Protein AF-A0A0B6Y4N0-F1 (afdb_monomer_lite)

Foldseek 3Di:
DVVLVVLVVVLVVVLVVDPDDLVPDPSNVVNVVVVVVVVVVVVVVVVVVVVVVVVVVVLVVLLVLLVVLLVLLVVVVVCVVVDDPQDPDPVRNVVVVVVVVVVVVVVVVCVVVLVVSLVVLVVVCVVDDVVVNVSSVVSSVSSVVSSD

pLDDT: mean 89.65, std 6.47, range [61.53, 97.56]

Radius of gyration: 31.34 Å; chains: 1; bounding box: 62×20×92 Å

Organism: NCBI:txid1028688

Sequence (148 aa):
EKSARKLNKAVDDVLQQSATDINESPLHRKRQEMNQKIREAHATAREKDNKLQALMRQVKRLLGDLDDQLSQVNDFRAELKTNQPFEALPDTADKQYADFVKKCQALDNQEKTIESLLATGQEMIEQCKPQDVLGVSERVKKLRERWT

Structure (mmCIF, N/CA/C/O backbone):
data_AF-A0A0B6Y4N0-F1
#
_entry.id   AF-A0A0B6Y4N0-F1
#
loop_
_atom_site.group_PDB
_atom_site.id
_atom_site.type_symbol
_atom_site.label_atom_id
_atom_site.label_alt_id
_atom_site.label_comp_id
_atom_site.label_asym_id
_atom_site.label_entity_id
_atom_site.label_seq_id
_atom_site.pdbx_PDB_ins_code
_atom_site.Cartn_x
_atom_site.Cartn_y
_atom_site.Cartn_z
_atom_site.occupancy
_atom_site.B_iso_or_equiv
_atom_site.auth_seq_id
_atom_site.auth_comp_id
_atom_site.auth_asym_id
_atom_site.auth_atom_id
_atom_site.pdbx_PDB_model_num
ATOM 1 N N . GLU A 1 1 ? 11.718 7.058 -30.999 1.00 61.53 1 GLU A N 1
ATOM 2 C CA . GLU A 1 1 ? 11.053 6.596 -32.244 1.00 61.53 1 GLU A CA 1
ATOM 3 C C . GLU A 1 1 ? 11.413 7.391 -33.507 1.00 61.53 1 GLU A C 1
ATOM 5 O O . GLU A 1 1 ? 11.875 6.790 -34.470 1.00 61.53 1 GLU A O 1
ATOM 10 N N . LYS A 1 2 ? 11.265 8.727 -33.523 1.00 77.19 2 LYS A N 1
ATOM 11 C CA . LYS A 1 2 ? 11.538 9.573 -34.710 1.00 77.19 2 LYS A CA 1
ATOM 12 C C . LYS A 1 2 ? 12.961 9.415 -35.269 1.00 77.19 2 LYS A C 1
ATOM 14 O O . LYS A 1 2 ? 13.129 9.325 -36.480 1.00 77.19 2 LYS A O 1
ATOM 19 N N . SER A 1 3 ? 13.969 9.323 -34.401 1.00 81.06 3 SER A N 1
ATOM 20 C CA . SER A 1 3 ? 15.371 9.146 -34.811 1.00 81.06 3 SER A CA 1
ATOM 21 C C . SER A 1 3 ? 15.654 7.756 -35.389 1.00 81.06 3 SER A C 1
ATOM 23 O O . SER A 1 3 ? 16.338 7.659 -36.397 1.00 81.06 3 SER A O 1
ATOM 25 N N . ALA A 1 4 ? 15.065 6.695 -34.826 1.00 83.06 4 ALA A N 1
ATOM 26 C CA . ALA A 1 4 ? 15.218 5.328 -35.336 1.00 83.06 4 ALA A CA 1
ATOM 27 C C . ALA A 1 4 ? 14.580 5.157 -36.724 1.00 83.06 4 ALA A C 1
ATOM 29 O O . ALA A 1 4 ? 15.173 4.543 -37.601 1.00 83.06 4 ALA A O 1
ATOM 30 N N . ARG A 1 5 ? 13.409 5.768 -36.960 1.00 85.38 5 ARG A N 1
ATOM 31 C CA . ARG A 1 5 ? 12.762 5.774 -38.284 1.00 85.38 5 ARG A CA 1
ATOM 32 C C . ARG A 1 5 ? 13.591 6.522 -39.329 1.00 85.38 5 ARG A C 1
ATOM 34 O O . ARG A 1 5 ? 13.747 6.029 -40.439 1.00 85.38 5 ARG A O 1
ATOM 41 N N . LYS A 1 6 ? 14.151 7.682 -38.966 1.00 87.94 6 LYS A N 1
ATOM 42 C CA . LYS A 1 6 ? 15.069 8.436 -39.835 1.00 87.94 6 LYS A CA 1
ATOM 43 C C . LYS A 1 6 ? 16.332 7.637 -40.160 1.00 87.94 6 LYS A C 1
ATOM 45 O O . LYS A 1 6 ? 16.755 7.638 -41.306 1.00 87.94 6 LYS A O 1
ATOM 50 N N . LEU A 1 7 ? 16.896 6.945 -39.169 1.00 85.56 7 LEU A N 1
ATOM 51 C CA . LEU A 1 7 ? 18.089 6.123 -39.352 1.00 85.56 7 LEU A CA 1
ATOM 52 C C . LEU A 1 7 ? 17.806 4.897 -40.227 1.00 85.56 7 LEU A C 1
ATOM 54 O O . LEU A 1 7 ? 18.580 4.606 -41.126 1.00 85.56 7 LEU A O 1
ATOM 58 N N . ASN A 1 8 ? 16.676 4.218 -40.008 1.00 88.31 8 ASN A N 1
ATOM 59 C CA . ASN A 1 8 ? 16.250 3.098 -40.846 1.00 88.31 8 ASN A CA 1
ATOM 60 C C . ASN A 1 8 ? 16.078 3.535 -42.303 1.00 88.31 8 ASN A C 1
ATOM 62 O O . ASN A 1 8 ? 16.638 2.883 -43.173 1.00 88.31 8 ASN A O 1
ATOM 66 N N . LYS A 1 9 ? 15.416 4.678 -42.540 1.00 88.31 9 LYS A N 1
ATOM 67 C CA . LYS A 1 9 ? 15.264 5.255 -43.880 1.00 88.31 9 LYS A CA 1
ATOM 68 C C . LYS A 1 9 ? 16.613 5.586 -44.524 1.00 88.31 9 LYS A C 1
ATOM 70 O O . LYS A 1 9 ? 16.845 5.209 -45.658 1.00 88.31 9 LYS A O 1
ATOM 75 N N . ALA A 1 10 ? 17.523 6.227 -43.790 1.00 86.81 10 ALA A N 1
ATOM 76 C CA . ALA A 1 10 ? 18.859 6.521 -44.306 1.00 86.81 10 ALA A CA 1
ATOM 77 C C . ALA A 1 10 ? 19.647 5.243 -44.650 1.00 86.81 10 ALA A C 1
ATOM 79 O O . ALA A 1 10 ? 20.389 5.220 -45.625 1.00 86.81 10 ALA A O 1
ATOM 80 N N . VAL A 1 11 ? 19.476 4.167 -43.872 1.00 84.94 11 VAL A N 1
ATOM 81 C CA . VAL A 1 11 ? 20.068 2.859 -44.184 1.00 84.94 11 VAL A CA 1
ATOM 82 C C . VAL A 1 11 ? 19.422 2.233 -45.421 1.00 84.94 11 VAL A C 1
ATOM 84 O O . VAL A 1 11 ? 20.144 1.677 -46.241 1.00 84.94 11 VAL A O 1
ATOM 87 N N . ASP A 1 12 ? 18.099 2.328 -45.579 1.00 86.19 12 ASP A N 1
ATOM 88 C CA . ASP A 1 12 ? 17.396 1.874 -46.788 1.00 86.19 12 ASP A CA 1
ATOM 89 C C . ASP A 1 12 ? 17.912 2.600 -48.038 1.00 86.19 12 ASP A C 1
ATOM 91 O O . ASP A 1 12 ? 18.264 1.947 -49.019 1.00 86.19 12 ASP A O 1
ATOM 95 N N . ASP A 1 13 ? 18.040 3.928 -47.968 1.00 87.12 13 ASP A N 1
ATOM 96 C CA . ASP A 1 13 ? 18.521 4.765 -49.071 1.00 87.12 13 ASP A CA 1
ATOM 97 C C . ASP A 1 13 ? 19.963 4.381 -49.484 1.00 87.12 13 ASP A C 1
ATOM 99 O O . ASP A 1 13 ? 20.274 4.305 -50.672 1.00 87.12 13 ASP A O 1
ATOM 103 N N . VAL A 1 14 ? 20.841 4.077 -48.517 1.00 85.50 14 VAL A N 1
ATOM 104 C CA . VAL A 1 14 ? 22.233 3.645 -48.774 1.00 85.50 14 VAL A CA 1
ATOM 105 C C . VAL A 1 14 ? 22.302 2.225 -49.341 1.00 85.50 14 VAL A C 1
ATOM 107 O O . VAL A 1 14 ? 23.093 1.964 -50.246 1.00 85.50 14 VAL A O 1
ATOM 110 N N . LEU A 1 15 ? 21.480 1.300 -48.839 1.00 83.81 15 LEU A N 1
ATOM 111 C CA . LEU A 1 15 ? 21.443 -0.082 -49.328 1.00 83.81 15 LEU A CA 1
ATOM 112 C C . LEU A 1 15 ? 20.910 -0.162 -50.765 1.00 83.81 15 LEU A C 1
ATOM 114 O O . LEU A 1 15 ? 21.442 -0.931 -51.560 1.00 83.81 15 LEU A O 1
ATOM 118 N N . GLN A 1 16 ? 19.921 0.664 -51.121 1.00 82.69 16 GLN A N 1
ATOM 119 C CA . GLN A 1 16 ? 19.382 0.750 -52.486 1.00 82.69 16 GLN A CA 1
ATOM 120 C C . GLN A 1 16 ? 20.390 1.288 -53.509 1.00 82.69 16 GLN A C 1
ATOM 122 O O . GLN A 1 16 ? 20.299 0.960 -54.688 1.00 82.69 16 GLN A O 1
ATOM 127 N N . GLN A 1 17 ? 21.345 2.111 -53.071 1.00 82.50 17 GLN A N 1
ATOM 128 C CA . GLN A 1 17 ? 22.409 2.652 -53.924 1.00 82.50 17 GLN A CA 1
ATOM 129 C C . GLN A 1 17 ? 23.623 1.717 -54.031 1.00 82.50 17 GLN A C 1
ATOM 131 O O . GLN A 1 17 ? 24.515 1.960 -54.843 1.00 82.50 17 GLN A O 1
ATOM 136 N N . SER A 1 18 ? 23.683 0.659 -53.217 1.00 75.06 18 SER A N 1
ATOM 137 C CA . SER A 1 18 ? 24.801 -0.283 -53.196 1.00 75.06 18 SER A CA 1
ATOM 138 C C . SER A 1 18 ? 24.580 -1.451 -54.163 1.00 75.06 18 SER A C 1
ATOM 140 O O . SER A 1 18 ? 23.487 -1.999 -54.241 1.00 75.06 18 SER A O 1
ATOM 142 N N . ALA A 1 19 ? 25.630 -1.863 -54.882 1.00 70.88 19 ALA A N 1
ATOM 143 C CA . ALA A 1 19 ? 25.609 -3.037 -55.768 1.00 70.88 19 ALA A CA 1
ATOM 144 C C . ALA A 1 19 ? 25.772 -4.378 -55.015 1.00 70.88 19 ALA A C 1
ATOM 146 O O . ALA A 1 19 ? 25.870 -5.435 -55.634 1.00 70.88 19 ALA A O 1
ATOM 147 N N . THR A 1 20 ? 25.862 -4.331 -53.684 1.00 71.44 20 THR A N 1
ATOM 148 C CA . THR A 1 20 ? 26.046 -5.488 -52.802 1.00 71.44 20 THR A CA 1
ATOM 149 C C . THR A 1 20 ? 24.688 -6.072 -52.421 1.00 71.44 20 THR A C 1
ATOM 151 O O . THR A 1 20 ? 23.744 -5.318 -52.189 1.00 71.44 20 THR A O 1
ATOM 154 N N . ASP A 1 21 ? 24.587 -7.399 -52.306 1.00 76.00 21 ASP A N 1
ATOM 155 C CA . ASP A 1 21 ? 23.368 -8.037 -51.803 1.00 76.00 21 ASP A CA 1
ATOM 156 C C . ASP A 1 21 ? 23.023 -7.483 -50.407 1.00 76.00 21 ASP A C 1
ATOM 158 O O . ASP A 1 21 ? 23.847 -7.452 -49.484 1.00 76.00 21 ASP A O 1
ATOM 162 N N . ILE A 1 22 ? 21.781 -7.022 -50.255 1.00 71.38 22 ILE A N 1
ATOM 163 C CA . ILE A 1 22 ? 21.240 -6.430 -49.028 1.00 71.38 22 ILE A CA 1
ATOM 164 C C . ILE A 1 22 ? 21.408 -7.391 -47.845 1.00 71.38 22 ILE A C 1
ATOM 166 O O . ILE A 1 22 ? 21.660 -6.948 -46.723 1.00 71.38 22 ILE A O 1
ATOM 170 N N . ASN A 1 23 ? 21.303 -8.699 -48.088 1.00 70.44 23 ASN A N 1
ATOM 171 C CA . ASN A 1 23 ? 21.408 -9.715 -47.046 1.00 70.44 23 ASN A CA 1
ATOM 172 C C . ASN A 1 23 ? 22.849 -9.961 -46.577 1.00 70.44 23 ASN A C 1
ATOM 174 O O . ASN A 1 23 ? 23.044 -10.378 -45.435 1.00 70.44 23 ASN A O 1
ATOM 178 N N . GLU A 1 24 ? 23.848 -9.642 -47.401 1.00 72.94 24 GLU A N 1
ATOM 179 C CA . GLU A 1 24 ? 25.271 -9.739 -47.048 1.00 72.94 24 GLU A CA 1
ATOM 180 C C . GLU A 1 24 ? 25.827 -8.426 -46.474 1.00 72.94 24 GLU A C 1
ATOM 182 O O . GLU A 1 24 ? 26.900 -8.406 -45.869 1.00 72.94 24 GLU A O 1
ATOM 187 N N . SER A 1 25 ? 25.083 -7.321 -46.602 1.00 83.56 25 SER A N 1
ATOM 188 C CA . SER A 1 25 ? 25.521 -6.012 -46.126 1.00 83.56 25 SER A CA 1
ATOM 189 C C . SER A 1 25 ? 25.651 -5.954 -44.591 1.00 83.56 25 SER A C 1
ATOM 191 O O . SER A 1 25 ? 24.658 -6.096 -43.862 1.00 83.56 25 SER A O 1
ATOM 193 N N . PRO A 1 26 ? 26.841 -5.619 -44.048 1.00 84.75 26 PRO A N 1
ATOM 194 C CA . PRO A 1 26 ? 27.034 -5.407 -42.612 1.00 84.75 26 PRO A CA 1
ATOM 195 C C . PRO A 1 26 ? 26.113 -4.321 -42.038 1.00 84.75 26 PRO A C 1
ATOM 197 O O . PRO A 1 26 ? 25.705 -4.391 -40.875 1.00 84.75 26 PRO A O 1
ATOM 200 N N . LEU A 1 27 ? 25.747 -3.330 -42.859 1.00 85.94 27 LEU A N 1
ATOM 201 C CA . LEU A 1 27 ? 24.850 -2.242 -42.480 1.00 85.94 27 LEU A CA 1
ATOM 202 C C . LEU A 1 27 ? 23.416 -2.747 -42.260 1.00 85.94 27 LEU A C 1
ATOM 204 O O . LEU A 1 27 ? 22.762 -2.354 -41.289 1.00 85.94 27 LEU A O 1
ATOM 208 N N . HIS A 1 28 ? 22.953 -3.669 -43.108 1.00 84.75 28 HIS A N 1
ATOM 209 C CA . HIS A 1 28 ? 21.653 -4.319 -42.967 1.00 84.75 28 HIS A CA 1
ATOM 210 C C . HIS A 1 28 ? 21.564 -5.125 -41.663 1.00 84.75 28 HIS A C 1
ATOM 212 O O . HIS A 1 28 ? 20.619 -4.955 -40.885 1.00 84.75 28 HIS A O 1
ATOM 218 N N . ARG A 1 29 ? 22.593 -5.930 -41.364 1.00 87.81 29 ARG A N 1
ATOM 219 C CA . ARG A 1 29 ? 22.693 -6.683 -40.104 1.00 87.81 29 ARG A CA 1
ATOM 220 C C . ARG A 1 29 ? 22.699 -5.758 -38.886 1.00 87.81 29 ARG A C 1
ATOM 222 O O . ARG A 1 29 ? 21.929 -5.966 -37.948 1.00 87.81 29 ARG A O 1
ATOM 229 N N . LYS A 1 30 ? 23.501 -4.687 -38.912 1.00 89.81 30 LYS A N 1
ATOM 230 C CA . LYS A 1 30 ? 23.574 -3.718 -37.805 1.00 89.81 30 LYS A CA 1
ATOM 231 C C . LYS A 1 30 ? 22.237 -3.020 -37.558 1.00 89.81 30 LYS A C 1
ATOM 233 O O . LYS A 1 30 ? 21.852 -2.807 -36.407 1.00 89.81 30 LYS A O 1
ATOM 238 N N . ARG A 1 31 ? 21.500 -2.704 -38.626 1.00 89.06 31 ARG A N 1
ATOM 239 C CA . ARG A 1 31 ? 20.139 -2.165 -38.544 1.00 89.06 31 ARG A CA 1
ATOM 240 C C . ARG A 1 31 ? 19.178 -3.149 -37.881 1.00 89.06 31 ARG A C 1
ATOM 242 O O . ARG A 1 31 ? 18.384 -2.735 -37.036 1.00 89.06 31 ARG A O 1
ATOM 249 N N . GLN A 1 32 ? 19.223 -4.429 -38.251 1.00 90.50 32 GLN A N 1
ATOM 250 C CA . GLN A 1 32 ? 18.380 -5.448 -37.622 1.00 90.50 32 GLN A CA 1
ATOM 251 C C . GLN A 1 32 ? 18.684 -5.583 -36.125 1.00 90.50 32 GLN A C 1
ATOM 253 O O . GLN A 1 32 ? 17.755 -5.523 -35.320 1.00 90.50 32 GLN A O 1
ATOM 258 N N . GLU A 1 33 ? 19.965 -5.663 -35.747 1.00 93.25 33 GLU A N 1
ATOM 259 C CA . GLU A 1 33 ? 20.404 -5.693 -34.343 1.00 93.25 33 GLU A CA 1
ATOM 260 C C . GLU A 1 33 ? 19.919 -4.462 -33.566 1.00 93.25 33 GLU A C 1
ATOM 262 O O . GLU A 1 33 ? 19.399 -4.581 -32.456 1.00 93.25 33 GLU A O 1
ATOM 267 N N . MET A 1 34 ? 20.049 -3.266 -34.148 1.00 92.69 34 MET A N 1
ATOM 268 C CA . MET A 1 34 ? 19.577 -2.027 -33.531 1.00 92.69 34 MET A CA 1
ATOM 269 C C . MET A 1 34 ? 18.059 -2.047 -33.324 1.00 92.69 34 MET A C 1
ATOM 271 O O . MET A 1 34 ? 17.585 -1.756 -32.227 1.00 92.69 34 MET A O 1
ATOM 275 N N . ASN A 1 35 ? 17.290 -2.393 -34.357 1.00 92.81 35 ASN A N 1
ATOM 276 C CA . ASN A 1 35 ? 15.834 -2.451 -34.259 1.00 92.81 35 ASN A CA 1
ATOM 277 C C . ASN A 1 35 ? 15.380 -3.501 -33.239 1.00 92.81 35 ASN A C 1
ATOM 279 O O . ASN A 1 35 ? 14.419 -3.257 -32.511 1.00 92.81 35 ASN A O 1
ATOM 283 N N . GLN A 1 36 ? 16.086 -4.629 -33.141 1.00 95.00 36 GLN A N 1
ATOM 284 C CA . GLN A 1 36 ? 15.828 -5.642 -32.125 1.00 95.00 36 GLN A CA 1
ATOM 285 C C . GLN A 1 36 ? 16.064 -5.096 -30.712 1.00 95.00 36 GLN A C 1
ATOM 287 O O . GLN A 1 36 ? 15.147 -5.134 -29.896 1.00 95.00 36 GLN A O 1
ATOM 292 N N . LYS A 1 37 ? 17.220 -4.475 -30.453 1.00 95.38 37 LYS A N 1
ATOM 293 C CA . LYS A 1 37 ? 17.523 -3.851 -29.153 1.00 95.38 37 LYS A CA 1
ATOM 294 C C . LYS A 1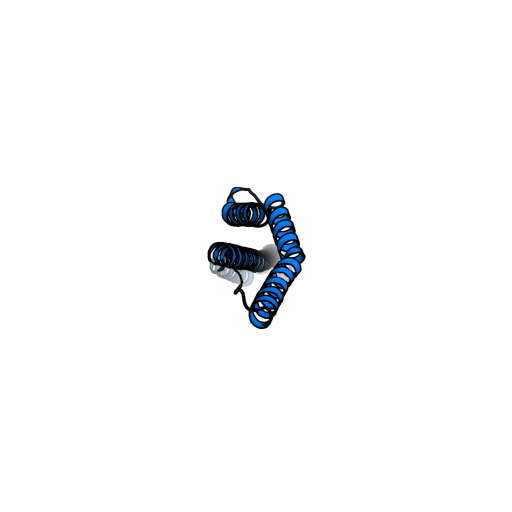 37 ? 16.529 -2.754 -28.777 1.00 95.38 37 LYS A C 1
ATOM 296 O O . LYS A 1 37 ? 16.146 -2.635 -27.619 1.00 95.38 37 LYS A O 1
ATOM 301 N N . ILE A 1 38 ? 16.083 -1.956 -29.749 1.00 94.25 38 ILE A N 1
ATOM 302 C CA . ILE A 1 38 ? 15.055 -0.930 -29.530 1.00 94.25 38 ILE A CA 1
ATOM 303 C C . ILE A 1 38 ? 13.733 -1.580 -29.106 1.00 94.25 38 ILE A C 1
ATOM 305 O O . ILE A 1 38 ? 13.110 -1.121 -28.149 1.00 94.25 38 ILE A O 1
ATOM 309 N N . ARG A 1 39 ? 13.307 -2.655 -29.783 1.00 94.50 39 ARG A N 1
ATOM 310 C CA . ARG A 1 39 ? 12.092 -3.395 -29.408 1.00 94.50 39 ARG A CA 1
ATOM 311 C C . ARG A 1 39 ? 12.203 -3.989 -28.008 1.00 94.50 39 ARG A C 1
ATOM 313 O O . ARG A 1 39 ? 11.280 -3.817 -27.218 1.00 94.50 39 ARG A O 1
ATOM 320 N N . GLU A 1 40 ? 13.324 -4.626 -27.689 1.00 96.38 40 GLU A N 1
ATOM 321 C CA . GLU A 1 40 ? 13.588 -5.208 -26.367 1.00 96.38 40 GLU A CA 1
ATOM 322 C C . GLU A 1 40 ? 13.579 -4.147 -25.262 1.00 96.38 40 GLU A C 1
ATOM 324 O O . GLU A 1 40 ? 12.936 -4.331 -24.227 1.00 96.38 40 GLU A O 1
ATOM 329 N N . ALA A 1 41 ? 14.221 -3.000 -25.496 1.00 96.06 41 ALA A N 1
ATOM 330 C CA . ALA A 1 41 ? 14.230 -1.890 -24.550 1.00 96.06 41 ALA A CA 1
ATOM 331 C C . ALA A 1 41 ? 12.818 -1.332 -24.320 1.00 96.06 41 ALA A C 1
ATOM 333 O O . ALA A 1 41 ? 12.434 -1.080 -23.178 1.00 96.06 41 ALA A O 1
ATOM 334 N N . HIS A 1 42 ? 12.016 -1.185 -25.380 1.00 95.69 42 HIS A N 1
ATOM 335 C CA . HIS A 1 42 ? 10.621 -0.762 -25.258 1.00 95.69 42 HIS A CA 1
ATOM 336 C C . HIS A 1 42 ? 9.759 -1.786 -24.516 1.00 95.69 42 HIS A C 1
ATOM 338 O O . HIS A 1 42 ? 8.944 -1.390 -23.683 1.00 95.69 42 HIS A O 1
ATOM 344 N N . ALA A 1 43 ? 9.934 -3.080 -24.792 1.00 96.25 43 ALA A N 1
ATOM 345 C CA . ALA A 1 43 ? 9.225 -4.143 -24.087 1.00 96.25 43 ALA A CA 1
ATOM 346 C C . ALA A 1 43 ? 9.567 -4.128 -22.589 1.00 96.25 43 ALA A C 1
ATOM 348 O O . ALA A 1 43 ? 8.668 -4.055 -21.755 1.00 96.25 43 ALA A O 1
ATOM 349 N N . THR A 1 44 ? 10.860 -4.065 -22.260 1.00 97.38 44 THR A N 1
ATOM 350 C CA . THR A 1 44 ? 11.355 -3.994 -20.876 1.00 97.38 44 THR A CA 1
ATOM 351 C C . THR A 1 44 ? 10.841 -2.750 -20.152 1.00 97.38 44 THR A C 1
ATOM 353 O O . THR A 1 44 ? 10.425 -2.828 -18.998 1.00 97.38 44 THR A O 1
ATOM 356 N N . ALA A 1 45 ? 10.854 -1.585 -20.810 1.00 96.62 45 ALA A N 1
ATOM 357 C CA . ALA A 1 45 ? 10.355 -0.345 -20.220 1.00 96.62 45 ALA A CA 1
ATOM 358 C C . ALA A 1 45 ? 8.855 -0.432 -19.904 1.00 96.62 45 ALA A C 1
ATOM 360 O O . ALA A 1 45 ? 8.445 -0.059 -18.809 1.00 96.62 45 ALA A O 1
ATOM 361 N N . ARG A 1 46 ? 8.051 -0.979 -20.825 1.00 97.56 46 ARG A N 1
ATOM 362 C CA . ARG A 1 46 ? 6.610 -1.194 -20.610 1.00 97.56 46 ARG A CA 1
ATOM 363 C C . ARG A 1 46 ? 6.335 -2.181 -19.483 1.00 97.56 46 ARG A C 1
ATOM 365 O O . ARG A 1 46 ? 5.442 -1.953 -18.679 1.00 97.56 46 ARG A O 1
ATOM 372 N N . GLU A 1 47 ? 7.099 -3.265 -19.406 1.00 97.56 47 GLU A N 1
ATOM 373 C CA . GLU A 1 47 ? 6.958 -4.240 -18.326 1.00 97.56 47 GLU A CA 1
ATOM 374 C C . GLU A 1 47 ? 7.252 -3.610 -16.958 1.00 97.56 47 GLU A C 1
ATOM 376 O O . GLU A 1 47 ? 6.484 -3.793 -16.013 1.00 97.56 47 GLU A O 1
ATOM 381 N N . LYS A 1 48 ? 8.335 -2.829 -16.858 1.00 96.31 48 LYS A N 1
ATOM 382 C CA . LYS A 1 48 ? 8.691 -2.105 -15.631 1.00 96.31 48 LYS A CA 1
ATOM 383 C C . LYS A 1 48 ? 7.633 -1.076 -15.243 1.00 96.31 48 LYS A C 1
ATOM 385 O O . LYS A 1 48 ? 7.291 -1.002 -14.068 1.00 96.31 48 LYS A O 1
ATOM 390 N N . ASP A 1 49 ? 7.099 -0.330 -16.207 1.00 96.12 49 ASP A N 1
ATOM 391 C CA . ASP A 1 49 ? 6.021 0.636 -15.968 1.00 96.12 49 ASP A CA 1
ATOM 392 C C . ASP A 1 49 ? 4.749 -0.058 -15.455 1.00 96.12 49 ASP A C 1
ATOM 394 O O . ASP A 1 49 ? 4.215 0.315 -14.413 1.00 96.12 49 ASP A O 1
ATOM 398 N N . ASN A 1 50 ? 4.329 -1.156 -16.091 1.00 96.88 50 ASN A N 1
ATOM 399 C CA . ASN A 1 50 ? 3.181 -1.944 -15.637 1.00 96.88 50 ASN A CA 1
ATOM 400 C C . ASN A 1 50 ? 3.365 -2.475 -14.206 1.00 96.88 50 ASN A C 1
ATOM 402 O O . ASN A 1 50 ? 2.443 -2.392 -13.391 1.00 96.88 50 ASN A O 1
ATOM 406 N N . LYS A 1 51 ? 4.555 -3.000 -13.886 1.00 94.94 51 LYS A N 1
ATOM 407 C CA . LYS A 1 51 ? 4.897 -3.469 -12.534 1.00 94.94 51 LYS A CA 1
ATOM 408 C C . LYS A 1 51 ? 4.856 -2.327 -11.519 1.00 94.94 51 LYS A C 1
ATOM 410 O O . LYS A 1 51 ? 4.267 -2.489 -10.453 1.00 94.94 51 LYS A O 1
ATOM 415 N N . LEU A 1 52 ? 5.414 -1.167 -11.859 1.00 92.94 52 LEU A N 1
ATOM 416 C CA . LEU A 1 52 ? 5.382 0.017 -11.003 1.00 92.94 52 LEU A CA 1
ATOM 417 C C . LEU A 1 52 ? 3.942 0.474 -10.734 1.00 92.94 52 LEU A C 1
ATOM 419 O O . LEU A 1 52 ? 3.576 0.691 -9.583 1.00 92.94 52 LEU A O 1
ATOM 423 N N . GLN A 1 53 ? 3.102 0.554 -11.766 1.00 95.44 53 GLN A N 1
ATOM 424 C CA . GLN A 1 53 ? 1.690 0.916 -11.618 1.00 95.44 53 GLN A CA 1
ATOM 425 C C . GLN A 1 53 ? 0.927 -0.076 -10.733 1.00 95.44 53 GLN A C 1
ATOM 427 O O . GLN A 1 53 ? 0.094 0.334 -9.923 1.00 95.44 53 GLN A O 1
ATOM 432 N N . ALA A 1 54 ? 1.210 -1.376 -10.852 1.00 93.31 54 ALA A N 1
ATOM 433 C CA . ALA A 1 54 ? 0.613 -2.393 -9.993 1.00 93.31 54 ALA A CA 1
ATOM 434 C C . ALA A 1 54 ? 1.015 -2.200 -8.521 1.00 93.31 54 ALA A C 1
ATOM 436 O O . ALA A 1 54 ? 0.140 -2.162 -7.654 1.00 93.31 54 ALA A O 1
ATOM 437 N N . LEU A 1 55 ? 2.306 -1.990 -8.250 1.00 89.81 55 LEU A N 1
ATOM 438 C CA . LEU A 1 55 ? 2.809 -1.710 -6.902 1.00 89.81 55 LEU A CA 1
ATOM 439 C C . LEU A 1 55 ? 2.196 -0.427 -6.327 1.00 89.81 55 LEU A C 1
ATOM 441 O O . LEU A 1 55 ? 1.701 -0.430 -5.205 1.00 89.81 55 LEU A O 1
ATOM 445 N N . MET A 1 56 ? 2.123 0.652 -7.110 1.00 90.38 56 MET A N 1
ATOM 446 C CA . MET A 1 56 ? 1.494 1.903 -6.670 1.00 90.38 56 MET A CA 1
ATOM 447 C C . MET A 1 56 ? 0.026 1.715 -6.271 1.00 90.38 56 MET A C 1
ATOM 449 O O . MET A 1 56 ? -0.437 2.344 -5.319 1.00 90.38 56 MET A O 1
ATOM 453 N N . ARG A 1 57 ? -0.724 0.859 -6.976 1.00 94.38 57 ARG A N 1
ATOM 454 C CA . ARG A 1 57 ? -2.109 0.530 -6.599 1.00 94.38 57 ARG A CA 1
ATOM 455 C C . ARG A 1 57 ? -2.167 -0.242 -5.285 1.00 94.38 57 ARG A C 1
ATOM 457 O O . ARG A 1 57 ? -3.021 0.068 -4.462 1.00 94.38 57 ARG A O 1
ATOM 464 N N . GLN A 1 58 ? -1.264 -1.199 -5.076 1.00 91.69 58 GLN A N 1
ATOM 465 C CA . GLN A 1 58 ? -1.185 -1.954 -3.822 1.00 91.69 58 GLN A CA 1
ATOM 466 C C . GLN A 1 58 ? -0.862 -1.041 -2.635 1.00 91.69 58 GLN A C 1
ATOM 468 O O . GLN A 1 58 ? -1.556 -1.103 -1.627 1.00 91.69 58 GLN A O 1
ATOM 473 N N . VAL A 1 59 ? 0.109 -0.132 -2.783 1.00 92.06 59 VAL A N 1
ATOM 474 C CA . VAL A 1 59 ? 0.454 0.860 -1.750 1.00 92.06 59 VAL A CA 1
ATOM 475 C C . VAL A 1 59 ? -0.747 1.747 -1.423 1.00 92.06 59 VAL A C 1
ATOM 477 O O . VAL A 1 59 ? -1.080 1.930 -0.257 1.00 92.06 59 VAL A O 1
ATOM 480 N N . LYS A 1 60 ? -1.437 2.277 -2.441 1.00 93.44 60 LYS A N 1
ATOM 481 C CA . LYS A 1 60 ? -2.636 3.105 -2.229 1.00 93.44 60 LYS A CA 1
ATOM 482 C C . LYS A 1 60 ? -3.745 2.347 -1.510 1.00 93.44 60 LYS A C 1
ATOM 484 O O . LYS A 1 60 ? -4.394 2.923 -0.646 1.00 93.44 60 LYS A O 1
ATOM 489 N N . ARG A 1 61 ? -3.950 1.076 -1.861 1.00 95.56 61 ARG A N 1
ATOM 490 C CA . ARG A 1 61 ? -4.928 0.219 -1.192 1.00 95.56 61 ARG A CA 1
ATOM 491 C C . ARG A 1 61 ? -4.565 0.018 0.276 1.00 95.56 61 ARG A C 1
ATOM 493 O O . ARG A 1 61 ? -5.401 0.283 1.121 1.00 95.56 61 ARG A O 1
ATOM 500 N N . LEU A 1 62 ? -3.316 -0.344 0.567 1.00 94.56 62 LEU A N 1
ATOM 501 C CA . LEU A 1 62 ? -2.834 -0.506 1.939 1.00 94.56 62 LEU A CA 1
ATOM 502 C C . LEU A 1 62 ? -3.029 0.772 2.767 1.00 94.56 62 LEU A C 1
ATOM 504 O O . LEU A 1 62 ? -3.482 0.702 3.901 1.00 94.56 62 LEU A O 1
ATOM 508 N N . LEU A 1 63 ? -2.706 1.940 2.206 1.00 95.69 63 LEU A N 1
ATOM 509 C CA . LEU A 1 63 ? -2.914 3.222 2.884 1.00 95.69 63 LEU A CA 1
ATOM 510 C C . LEU A 1 63 ? -4.395 3.483 3.188 1.00 95.69 63 LEU A C 1
ATOM 512 O O . LEU A 1 63 ? -4.698 3.937 4.286 1.00 95.69 63 LEU A O 1
ATOM 516 N N . GLY A 1 64 ? -5.289 3.180 2.242 1.00 96.75 64 GLY A N 1
ATOM 517 C CA . GLY A 1 64 ? -6.736 3.278 2.445 1.00 96.75 64 GLY A CA 1
ATOM 518 C C . GLY A 1 64 ? -7.227 2.331 3.536 1.00 96.75 64 GLY A C 1
ATOM 519 O O . GLY A 1 64 ? -7.869 2.778 4.477 1.00 96.75 64 GLY A O 1
ATOM 520 N N . ASP A 1 65 ? -6.828 1.059 3.475 1.00 96.25 65 ASP A N 1
ATOM 521 C CA . ASP A 1 65 ? -7.203 0.055 4.474 1.00 96.25 65 ASP A CA 1
ATOM 522 C C . ASP A 1 65 ? -6.705 0.459 5.883 1.00 96.25 65 ASP A C 1
ATOM 524 O O . ASP A 1 65 ? -7.427 0.312 6.869 1.00 96.25 65 ASP A O 1
ATOM 52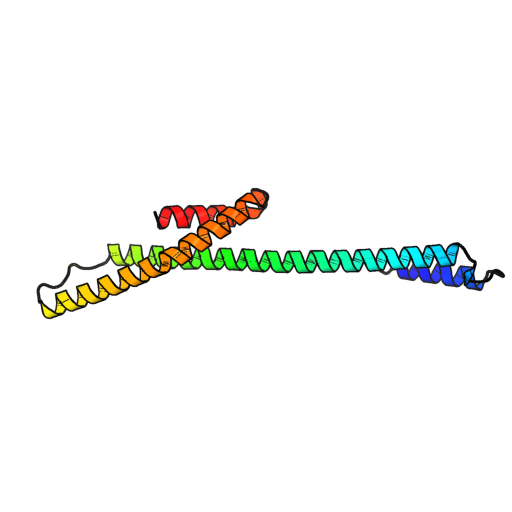8 N N . LEU A 1 66 ? -5.493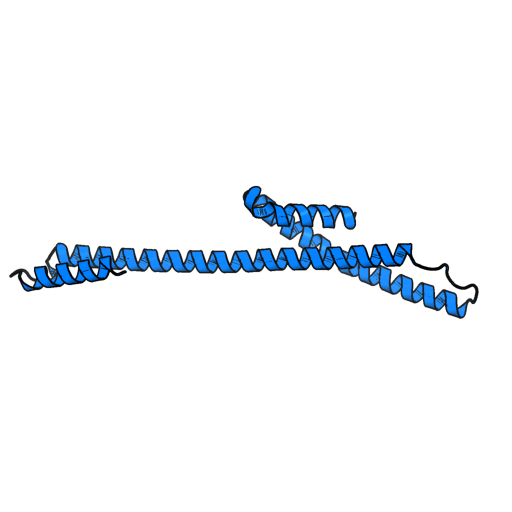 1.024 5.993 1.00 96.06 66 LEU A N 1
ATOM 529 C CA . LEU A 1 66 ? -4.956 1.559 7.253 1.00 96.06 66 LEU A CA 1
ATOM 530 C C . LEU A 1 66 ? -5.760 2.762 7.771 1.00 96.06 66 LEU A C 1
ATOM 532 O O . LEU A 1 66 ? -6.027 2.834 8.971 1.00 96.06 66 LEU A O 1
ATOM 536 N N . ASP A 1 67 ? -6.120 3.705 6.897 1.00 96.12 67 ASP A N 1
ATOM 537 C CA . ASP A 1 67 ? -6.909 4.888 7.264 1.00 96.12 67 ASP A CA 1
ATOM 538 C C . ASP A 1 67 ? -8.336 4.496 7.697 1.00 96.12 67 ASP A C 1
ATOM 540 O O . ASP A 1 67 ? -8.833 5.008 8.704 1.00 96.12 67 ASP A O 1
ATOM 544 N N . ASP A 1 68 ? -8.957 3.528 7.018 1.00 95.81 68 ASP A N 1
ATOM 545 C CA . ASP A 1 68 ? -10.282 3.001 7.358 1.00 95.81 68 ASP A CA 1
ATOM 546 C C . ASP A 1 68 ? -10.284 2.327 8.736 1.00 95.81 68 ASP A C 1
ATOM 548 O O . ASP A 1 68 ? -11.148 2.616 9.570 1.00 95.81 68 ASP A O 1
ATOM 552 N N . GLN A 1 69 ? -9.295 1.468 9.015 1.00 94.38 69 GLN A N 1
ATOM 553 C CA . GLN A 1 69 ? -9.163 0.837 10.333 1.00 94.38 69 GLN A CA 1
ATOM 554 C C . GLN A 1 69 ? -8.870 1.865 11.430 1.00 94.38 69 GLN A C 1
ATOM 556 O O . GLN A 1 69 ? -9.450 1.801 12.513 1.00 94.38 69 GLN A O 1
ATOM 561 N N . LEU A 1 70 ? -8.020 2.858 11.152 1.00 93.88 70 LEU A N 1
ATOM 562 C CA . LEU A 1 70 ? -7.769 3.960 12.080 1.00 93.88 70 LEU A CA 1
ATOM 563 C C . LEU A 1 70 ? -9.047 4.735 12.412 1.00 93.88 70 LEU A C 1
ATOM 565 O O . LEU A 1 70 ? -9.254 5.069 13.581 1.00 93.88 70 LEU A O 1
ATOM 569 N N . SER A 1 71 ? -9.892 5.026 11.419 1.00 94.44 71 SER A N 1
ATOM 570 C CA . SER A 1 71 ? -11.178 5.693 11.650 1.00 94.44 71 SER A CA 1
ATOM 571 C C . SER A 1 71 ? -12.069 4.850 12.552 1.00 94.44 71 SER A C 1
ATOM 573 O O . SER A 1 71 ? -12.490 5.333 13.596 1.00 94.44 71 SER A O 1
ATOM 575 N N . GLN A 1 72 ? -12.263 3.572 12.216 1.00 92.38 72 GLN A N 1
ATOM 576 C CA . GLN A 1 72 ? -13.134 2.664 12.969 1.00 92.38 72 GLN A CA 1
ATOM 577 C C . GLN A 1 72 ? -12.703 2.533 14.438 1.00 92.38 72 GLN A C 1
ATOM 579 O O . GLN A 1 72 ? -13.534 2.642 15.341 1.00 92.38 72 GLN A O 1
ATOM 584 N N . VAL A 1 73 ? -11.398 2.390 14.698 1.00 92.06 73 VAL A N 1
ATOM 585 C CA . VAL A 1 73 ? -10.858 2.345 16.067 1.00 92.06 73 VAL A CA 1
ATOM 586 C C . VAL A 1 73 ? -11.091 3.669 16.803 1.00 92.06 73 VAL A C 1
ATOM 588 O O . VAL A 1 73 ? -11.449 3.672 17.983 1.00 92.06 73 VAL A O 1
ATOM 591 N N . ASN A 1 74 ? -10.895 4.812 16.142 1.00 92.44 74 ASN A N 1
ATOM 592 C CA . ASN A 1 74 ? -11.129 6.117 16.764 1.00 92.44 74 ASN A CA 1
ATOM 593 C C . ASN A 1 74 ? -12.615 6.355 17.065 1.00 92.44 74 ASN A C 1
ATOM 595 O O . ASN A 1 74 ? -12.925 6.860 18.145 1.00 92.44 74 ASN A O 1
ATOM 599 N N . ASP A 1 75 ? -13.506 5.966 16.156 1.00 91.94 75 ASP A N 1
ATOM 600 C CA . ASP A 1 75 ? -14.955 6.098 16.307 1.00 91.94 75 ASP A CA 1
ATOM 601 C C . ASP A 1 75 ? -15.450 5.255 17.485 1.00 91.94 75 ASP A C 1
ATOM 603 O O . ASP A 1 75 ? -16.141 5.770 18.366 1.00 91.94 75 ASP A O 1
ATOM 607 N N . PHE A 1 76 ? -14.992 4.002 17.593 1.00 89.38 76 PHE A N 1
ATOM 608 C CA . PHE A 1 76 ? -15.314 3.148 18.736 1.00 89.38 76 PHE A CA 1
ATOM 609 C C . PHE A 1 76 ? -14.791 3.732 20.058 1.00 89.38 76 PHE A C 1
ATOM 611 O O . PHE A 1 76 ? -15.509 3.790 21.057 1.00 89.38 76 PHE A O 1
ATOM 618 N N . ARG A 1 77 ? -13.558 4.258 20.081 1.00 89.06 77 ARG A N 1
ATOM 619 C CA . ARG A 1 77 ? -13.007 4.935 21.271 1.00 89.06 77 ARG A CA 1
ATOM 620 C C . ARG A 1 77 ? -13.787 6.194 21.647 1.00 89.06 77 ARG A C 1
ATOM 622 O O . ARG A 1 77 ? -13.877 6.507 22.834 1.00 89.06 77 ARG A O 1
ATOM 629 N N . ALA A 1 78 ? -14.286 6.949 20.672 1.00 90.44 78 ALA A N 1
ATOM 630 C CA . ALA A 1 78 ? -15.113 8.123 20.921 1.00 90.44 78 ALA A CA 1
ATOM 631 C C . ALA A 1 78 ? -16.460 7.713 21.522 1.00 90.44 78 ALA A C 1
ATOM 633 O O . ALA A 1 78 ? -16.851 8.262 22.551 1.00 90.44 78 ALA A O 1
ATOM 634 N N . GLU A 1 79 ? -17.097 6.691 20.953 1.00 87.25 79 GLU A N 1
ATOM 635 C CA . GLU A 1 79 ? -18.346 6.132 21.460 1.00 87.25 79 GLU A CA 1
ATOM 636 C C . GLU A 1 79 ? -18.209 5.648 22.910 1.00 87.25 79 GLU A C 1
ATOM 638 O O . GLU A 1 79 ? -19.023 6.012 23.758 1.00 87.25 79 GLU A O 1
ATOM 643 N N . LEU A 1 80 ? -17.130 4.923 23.234 1.00 84.75 80 LEU A N 1
ATOM 644 C CA . LEU A 1 80 ? -16.838 4.485 24.603 1.00 84.75 80 LEU A CA 1
ATOM 645 C C . LEU A 1 80 ? -16.720 5.648 25.595 1.00 84.75 80 LEU A C 1
ATOM 647 O O . LEU A 1 80 ? -17.144 5.520 26.740 1.00 84.75 80 LEU A O 1
ATOM 651 N N . LYS A 1 81 ? -16.153 6.785 25.176 1.00 86.12 81 LYS A N 1
ATOM 652 C CA . LYS A 1 81 ? -16.031 7.977 26.033 1.00 86.12 81 LYS A CA 1
ATOM 653 C C . LYS A 1 81 ? -17.369 8.665 26.276 1.00 86.12 81 LYS A C 1
ATOM 655 O O . LYS A 1 81 ? -17.536 9.304 27.309 1.00 86.12 81 LYS A O 1
ATOM 660 N N . THR A 1 82 ? -18.280 8.589 25.311 1.00 86.19 82 THR A N 1
ATOM 661 C CA . THR A 1 82 ? -19.597 9.235 25.371 1.00 86.19 82 THR A CA 1
ATOM 662 C C . THR A 1 82 ? -20.703 8.306 25.859 1.00 86.19 82 THR A C 1
ATOM 664 O O . THR A 1 82 ? -21.839 8.755 26.006 1.00 86.19 82 THR A O 1
ATOM 667 N N . ASN A 1 83 ? -20.397 7.025 26.090 1.00 79.69 83 ASN A N 1
ATOM 668 C CA . ASN A 1 83 ? -21.380 6.041 26.519 1.00 79.69 83 ASN A CA 1
ATOM 669 C C . ASN A 1 83 ? -21.985 6.451 27.862 1.00 79.69 83 ASN A C 1
ATOM 671 O O . ASN A 1 83 ? -21.282 6.655 28.854 1.00 79.69 83 ASN A O 1
ATOM 675 N N . GLN A 1 84 ? -23.308 6.581 27.874 1.00 77.94 84 GLN A N 1
ATOM 676 C CA . GLN A 1 84 ? -24.051 6.869 29.090 1.00 77.94 84 GLN A CA 1
ATOM 677 C C . GLN A 1 84 ? -24.050 5.634 30.002 1.00 77.94 84 GLN A C 1
ATOM 679 O O . GLN A 1 84 ? -23.982 4.506 29.503 1.00 77.94 84 GLN A O 1
ATOM 684 N N . PRO A 1 85 ? -24.126 5.822 31.332 1.00 80.19 85 PRO A N 1
ATOM 685 C CA . PRO A 1 85 ? -24.340 4.716 32.254 1.00 80.19 85 PRO A CA 1
ATOM 686 C C . PRO A 1 85 ? -25.586 3.925 31.861 1.00 80.19 85 PRO A C 1
ATOM 688 O O . PRO A 1 85 ? -26.561 4.509 31.382 1.00 80.19 85 PRO A O 1
ATOM 691 N N . PHE A 1 86 ? -25.561 2.613 32.096 1.00 82.31 86 PHE A N 1
ATOM 692 C CA . PHE A 1 86 ? -26.738 1.791 31.853 1.00 82.31 86 PHE A CA 1
ATOM 693 C C . PHE A 1 86 ? -27.928 2.267 32.690 1.00 82.31 86 PHE A C 1
ATOM 695 O O . PHE A 1 86 ? -27.775 2.732 33.823 1.00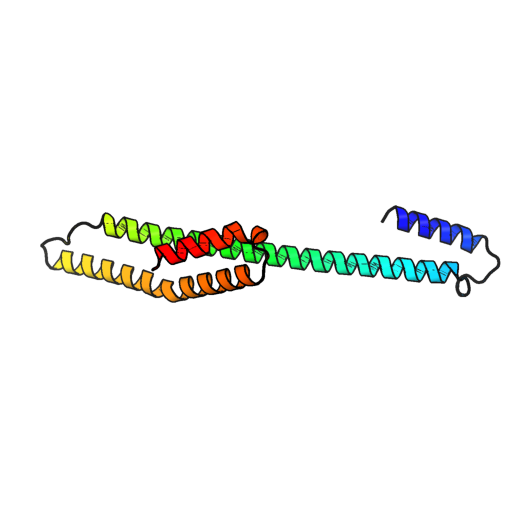 82.31 86 PHE A O 1
ATOM 702 N N . GLU A 1 87 ? -29.120 2.163 32.114 1.00 84.62 87 GLU A N 1
ATOM 703 C CA . GLU A 1 87 ? -30.355 2.539 32.790 1.00 84.62 87 GLU A CA 1
ATOM 704 C C . GLU A 1 87 ? -30.664 1.593 33.958 1.00 84.62 87 GLU A C 1
ATOM 706 O O . GLU A 1 87 ? -30.277 0.429 33.966 1.00 84.62 87 GLU A O 1
ATOM 711 N N . ALA A 1 88 ? -31.388 2.088 34.965 1.00 83.69 88 ALA A N 1
ATOM 712 C CA . ALA A 1 88 ? -31.672 1.329 36.187 1.00 83.69 88 ALA A CA 1
ATOM 713 C C . ALA A 1 88 ? -32.738 0.228 36.013 1.00 83.69 88 ALA A C 1
ATOM 715 O O . ALA A 1 88 ? -32.921 -0.595 36.910 1.00 83.69 88 ALA A O 1
ATOM 716 N N . LEU A 1 89 ? -33.472 0.230 34.895 1.00 88.94 89 LEU A N 1
ATOM 717 C CA . LEU A 1 89 ? -34.481 -0.785 34.599 1.00 88.94 89 LEU A CA 1
ATOM 718 C C . LEU A 1 89 ? -33.800 -2.047 34.045 1.00 88.94 89 LEU A C 1
ATOM 720 O O . LEU A 1 89 ? -33.089 -1.925 33.045 1.00 88.94 89 LEU A O 1
ATOM 724 N N . PRO A 1 90 ? -34.043 -3.241 34.625 1.00 83.88 90 PRO A N 1
ATOM 725 C CA . PRO A 1 90 ? -33.381 -4.480 34.209 1.00 83.88 90 PRO A CA 1
ATOM 726 C C . PRO A 1 90 ? -33.489 -4.752 32.705 1.00 83.88 90 PRO A C 1
ATOM 728 O O . PRO A 1 90 ? -32.473 -4.945 32.045 1.00 83.88 90 PRO A O 1
ATOM 731 N N . ASP A 1 91 ? -34.697 -4.643 32.142 1.00 84.69 91 ASP A N 1
ATOM 732 C CA . ASP A 1 91 ? -34.943 -4.918 30.721 1.00 84.69 91 ASP A CA 1
ATOM 733 C C . ASP A 1 91 ? -34.148 -3.982 29.790 1.00 84.69 91 ASP A C 1
ATOM 735 O O . ASP A 1 91 ? -33.678 -4.393 28.724 1.00 84.69 91 ASP A O 1
ATOM 739 N N . THR A 1 92 ? -33.972 -2.713 30.181 1.00 86.75 92 THR A N 1
ATOM 740 C CA . THR A 1 92 ? -33.195 -1.750 29.389 1.00 86.75 92 THR A CA 1
ATOM 741 C C . THR A 1 92 ? -31.695 -1.957 29.573 1.00 86.75 92 THR A C 1
ATOM 743 O O . THR A 1 92 ? -30.951 -1.896 28.591 1.00 86.75 92 THR A O 1
ATOM 746 N N . ALA A 1 93 ? -31.252 -2.248 30.797 1.00 85.56 93 ALA A N 1
ATOM 747 C CA . ALA A 1 93 ? -29.857 -2.539 31.108 1.00 85.56 93 ALA A CA 1
ATOM 748 C C . ALA A 1 93 ? -29.353 -3.771 30.343 1.00 85.56 93 ALA A C 1
ATOM 750 O O . ALA A 1 93 ? -28.289 -3.716 29.724 1.00 85.56 93 ALA A O 1
ATOM 751 N N . ASP A 1 94 ? -30.144 -4.847 30.304 1.00 87.38 94 ASP A N 1
ATOM 752 C CA . ASP A 1 94 ? -29.805 -6.081 29.588 1.00 87.38 94 ASP A CA 1
ATOM 753 C C . ASP A 1 94 ? -29.643 -5.833 28.087 1.00 87.38 94 ASP A C 1
ATOM 755 O O . ASP A 1 94 ? -28.703 -6.323 27.454 1.00 87.38 94 ASP A O 1
ATOM 759 N N . LYS A 1 95 ? -30.526 -5.013 27.506 1.00 87.88 95 LYS A N 1
ATOM 760 C CA . LYS A 1 95 ? -30.437 -4.637 26.093 1.00 87.88 95 LYS A CA 1
ATOM 761 C C . LYS A 1 95 ? -29.193 -3.797 25.804 1.00 87.88 95 LYS A C 1
ATOM 763 O O . LYS A 1 95 ? -28.477 -4.084 24.845 1.00 87.88 95 LYS A O 1
ATOM 768 N N . GLN A 1 96 ? -28.917 -2.786 26.627 1.00 87.38 96 GLN A N 1
ATOM 769 C CA . GLN A 1 96 ? -27.738 -1.930 26.469 1.00 87.38 96 GLN A CA 1
ATOM 770 C C . GLN A 1 96 ? -26.438 -2.730 26.625 1.00 87.38 96 GLN A C 1
ATOM 772 O O . GLN A 1 96 ? -25.499 -2.539 25.850 1.00 87.38 96 GLN A O 1
ATOM 777 N N . TYR A 1 97 ? -26.402 -3.673 27.567 1.00 87.19 97 TYR A N 1
ATOM 778 C CA . TYR A 1 97 ? -25.286 -4.593 27.741 1.00 87.19 97 TYR A CA 1
ATOM 779 C C . TYR A 1 97 ? -25.107 -5.512 26.527 1.00 87.19 97 TYR A C 1
ATOM 781 O O . TYR A 1 97 ? -24.001 -5.625 25.999 1.00 87.19 97 TYR A O 1
ATOM 789 N N . ALA A 1 98 ? -26.183 -6.126 26.030 1.00 89.75 98 ALA A N 1
ATOM 790 C CA . ALA A 1 98 ? -26.119 -6.988 24.852 1.00 89.75 98 ALA A CA 1
ATOM 791 C C . ALA A 1 98 ? -25.606 -6.234 23.613 1.00 89.75 98 ALA A C 1
ATOM 793 O O . ALA A 1 98 ? -24.789 -6.763 22.856 1.00 89.75 98 ALA A O 1
ATOM 794 N N . ASP A 1 99 ? -26.049 -4.993 23.408 1.00 88.31 99 ASP A N 1
ATOM 795 C CA . ASP A 1 99 ? -25.583 -4.164 22.297 1.00 88.31 99 ASP A CA 1
ATOM 796 C C . ASP A 1 99 ? -24.125 -3.719 22.477 1.00 88.31 99 ASP A C 1
ATOM 798 O O . ASP A 1 99 ? -23.376 -3.681 21.500 1.00 88.31 99 ASP A O 1
ATOM 802 N N . PHE A 1 100 ? -23.681 -3.460 23.709 1.00 87.75 100 PHE A N 1
ATOM 803 C CA . PHE A 1 100 ? -22.272 -3.211 24.016 1.00 87.75 100 PHE A CA 1
ATOM 804 C C . PHE A 1 100 ? -21.390 -4.428 23.699 1.00 87.75 100 PHE A C 1
ATOM 806 O O . PHE A 1 100 ? -20.393 -4.297 22.990 1.00 87.75 100 PHE A O 1
ATOM 813 N N . VAL A 1 101 ? -21.793 -5.626 24.138 1.00 90.56 101 VAL A N 1
ATOM 814 C CA . VAL A 1 101 ? -21.063 -6.877 23.874 1.00 90.56 101 VAL A CA 1
ATOM 815 C C . VAL A 1 101 ? -20.929 -7.140 22.376 1.00 90.56 101 VAL A C 1
ATOM 817 O O . VAL A 1 101 ? -19.846 -7.502 21.922 1.00 90.56 101 VAL A O 1
ATOM 820 N N . LYS A 1 102 ? -21.982 -6.905 21.581 1.00 90.25 102 LYS A N 1
ATOM 821 C CA . LYS A 1 102 ? -21.900 -7.026 20.113 1.00 90.25 102 LYS A CA 1
ATOM 822 C C . LYS A 1 102 ? -20.841 -6.104 19.515 1.00 90.25 102 LYS A C 1
ATOM 824 O O . LYS A 1 102 ? -20.151 -6.505 18.583 1.00 90.25 102 LYS A O 1
ATOM 829 N N . LYS A 1 103 ? -20.705 -4.876 20.025 1.00 86.94 103 LYS A N 1
ATOM 830 C CA . LYS A 1 103 ? -19.692 -3.935 19.529 1.00 86.94 103 LYS A CA 1
ATOM 831 C C . LYS A 1 103 ? -18.281 -4.362 19.927 1.00 86.94 103 LYS A C 1
ATOM 833 O O . LYS A 1 103 ? -17.390 -4.300 19.088 1.00 86.94 103 LYS A O 1
ATOM 838 N N . CYS A 1 104 ? -18.088 -4.864 21.148 1.00 87.94 104 CYS A N 1
ATOM 839 C CA . CYS A 1 104 ? -16.817 -5.471 21.553 1.00 87.94 104 CYS A CA 1
ATOM 840 C C . CYS A 1 104 ? -16.451 -6.655 20.650 1.00 87.94 104 CYS A C 1
ATOM 842 O O . CYS A 1 104 ? -15.357 -6.685 20.107 1.00 87.94 104 CYS A O 1
ATOM 844 N N . GLN A 1 105 ? -17.396 -7.560 20.380 1.00 90.25 105 GLN A N 1
ATOM 845 C CA . GLN A 1 105 ? -17.176 -8.675 19.453 1.00 90.25 105 GLN A CA 1
ATOM 846 C C . GLN A 1 105 ? -16.853 -8.201 18.030 1.00 90.25 105 GLN A C 1
ATOM 848 O O . GLN A 1 105 ? -16.036 -8.809 17.343 1.00 90.25 105 GLN A O 1
ATOM 853 N N . ALA A 1 106 ? -17.492 -7.125 17.560 1.00 87.62 106 ALA A N 1
ATOM 854 C CA . ALA A 1 106 ? -17.179 -6.537 16.262 1.00 87.62 106 ALA A CA 1
ATOM 855 C C . ALA A 1 106 ? -15.739 -6.004 16.210 1.00 87.62 106 ALA A C 1
ATOM 857 O O . ALA A 1 106 ? -15.072 -6.219 15.202 1.00 87.62 106 ALA A O 1
ATOM 858 N N . LEU A 1 107 ? -15.254 -5.383 17.291 1.00 87.31 107 LEU A N 1
ATOM 859 C CA . LEU A 1 107 ? -13.864 -4.944 17.420 1.00 87.31 107 LEU A CA 1
ATOM 860 C C . LEU A 1 107 ? -12.896 -6.137 17.478 1.00 87.31 107 LEU A C 1
ATOM 862 O O . LEU A 1 107 ? -11.907 -6.150 16.752 1.00 87.31 107 LEU A O 1
ATOM 866 N N . ASP A 1 108 ? -13.206 -7.174 18.258 1.00 88.00 108 ASP A N 1
ATOM 867 C CA . ASP A 1 108 ? -12.382 -8.390 18.350 1.00 88.00 108 ASP A CA 1
ATOM 868 C C . ASP A 1 108 ? -12.245 -9.074 16.979 1.00 88.00 108 ASP A C 1
ATOM 870 O O . ASP A 1 108 ? -11.175 -9.535 16.585 1.00 88.00 108 ASP A O 1
ATOM 874 N N . ASN A 1 109 ? -13.313 -9.071 16.176 1.00 89.25 109 ASN A N 1
ATOM 875 C CA . ASN A 1 109 ? -13.276 -9.602 14.813 1.00 89.25 109 ASN A CA 1
ATOM 876 C C . ASN A 1 109 ? -12.350 -8.803 13.873 1.00 89.25 109 ASN A C 1
ATOM 878 O O . ASN A 1 109 ? -11.927 -9.330 12.839 1.00 89.25 109 ASN A O 1
ATOM 882 N N . GLN A 1 110 ? -12.023 -7.551 14.207 1.00 89.56 110 GLN A N 1
ATOM 883 C CA . GLN A 1 110 ? -11.094 -6.715 13.443 1.00 89.56 110 GLN A CA 1
ATOM 884 C C . GLN A 1 110 ? -9.628 -6.982 13.789 1.00 89.56 110 GLN A C 1
ATOM 886 O O . GLN A 1 110 ? -8.769 -6.666 12.965 1.00 89.56 110 GLN A O 1
ATOM 891 N N . GLU A 1 111 ? -9.334 -7.620 14.927 1.00 91.81 111 GLU A N 1
ATOM 892 C CA . GLU A 1 111 ? -7.970 -7.876 15.411 1.00 91.81 111 GLU A CA 1
ATOM 893 C C . GLU A 1 111 ? -7.093 -8.511 14.330 1.00 91.81 111 GLU A C 1
ATOM 895 O O . GLU A 1 111 ? -6.090 -7.936 13.914 1.00 91.81 111 GLU A O 1
ATOM 900 N N . LYS A 1 112 ? -7.545 -9.634 13.760 1.00 92.56 112 LYS A N 1
ATOM 901 C CA . LYS A 1 112 ? -6.813 -10.345 12.697 1.00 92.56 112 LYS A CA 1
ATOM 902 C C . LYS A 1 112 ? -6.569 -9.481 11.460 1.00 92.56 112 LYS A C 1
ATOM 904 O O . LYS A 1 112 ? -5.549 -9.627 10.787 1.00 92.56 112 LYS A O 1
ATOM 909 N N . THR A 1 113 ? -7.512 -8.598 11.134 1.00 93.44 113 THR A N 1
ATOM 910 C CA . THR A 1 113 ? -7.393 -7.699 9.977 1.00 93.44 113 THR A CA 1
ATOM 911 C C . THR A 1 113 ? -6.339 -6.631 10.247 1.00 93.44 113 THR A C 1
ATOM 913 O O . THR A 1 113 ? -5.466 -6.401 9.411 1.00 93.44 113 THR A O 1
ATOM 916 N N . ILE A 1 114 ? -6.374 -6.023 11.433 1.00 95.00 114 ILE A N 1
ATOM 917 C CA . ILE A 1 114 ? -5.407 -5.014 11.869 1.00 95.00 114 ILE A CA 1
ATOM 918 C C . ILE A 1 114 ? -4.005 -5.621 11.965 1.00 95.00 114 ILE A C 1
ATOM 920 O O . ILE A 1 114 ? -3.062 -5.049 11.421 1.00 95.00 114 ILE A O 1
ATOM 924 N N . GLU A 1 115 ? -3.858 -6.802 12.564 1.00 94.88 115 GLU A N 1
ATOM 925 C CA . GLU A 1 115 ? -2.584 -7.526 12.629 1.00 94.88 115 GLU A CA 1
ATOM 926 C C . GLU A 1 115 ? -2.012 -7.803 11.235 1.00 94.88 115 GLU A C 1
ATOM 928 O O . GLU A 1 115 ? -0.840 -7.523 10.976 1.00 94.88 115 GLU A O 1
ATOM 933 N N . SER A 1 116 ? -2.846 -8.283 10.306 1.00 95.19 116 SER A N 1
ATOM 934 C CA . SER A 1 116 ? -2.435 -8.529 8.921 1.00 95.19 116 SER A CA 1
ATOM 935 C C . SER A 1 116 ? -1.994 -7.246 8.210 1.00 95.19 116 SER A C 1
ATOM 937 O O . SER A 1 116 ? -1.017 -7.270 7.456 1.00 95.19 116 SER A O 1
ATOM 939 N N . LEU A 1 117 ? -2.689 -6.125 8.424 1.00 95.44 117 LEU A N 1
ATOM 940 C CA . LEU A 1 117 ? -2.333 -4.830 7.836 1.00 95.44 117 LEU A CA 1
ATOM 941 C C . LEU A 1 117 ? -1.032 -4.279 8.421 1.00 95.44 117 LEU A C 1
ATOM 943 O O . LEU A 1 117 ? -0.189 -3.779 7.676 1.00 95.44 117 LEU A O 1
ATOM 947 N N . LEU A 1 118 ? -0.837 -4.408 9.735 1.00 96.19 118 LEU A N 1
ATOM 948 C CA . LEU A 1 118 ? 0.402 -4.017 10.404 1.00 96.19 118 LEU A CA 1
ATOM 949 C C . LEU A 1 118 ? 1.585 -4.861 9.919 1.00 96.19 118 LEU A C 1
ATOM 951 O O . LEU A 1 118 ? 2.648 -4.300 9.661 1.00 96.19 118 LEU A O 1
ATOM 955 N N . ALA A 1 119 ? 1.403 -6.174 9.754 1.00 96.31 119 ALA A N 1
ATOM 956 C CA . ALA A 1 119 ? 2.428 -7.065 9.216 1.00 96.31 119 ALA A CA 1
ATOM 957 C C . ALA A 1 119 ? 2.782 -6.708 7.763 1.00 96.31 119 ALA A C 1
ATOM 959 O O . ALA A 1 119 ? 3.951 -6.506 7.446 1.00 96.31 119 ALA A O 1
ATOM 960 N N . THR A 1 120 ? 1.772 -6.533 6.905 1.00 95.44 120 THR A N 1
ATOM 961 C CA . THR A 1 120 ? 1.968 -6.156 5.492 1.00 95.44 120 THR A CA 1
ATOM 962 C C . THR A 1 120 ? 2.647 -4.789 5.364 1.00 95.44 120 THR A C 1
ATOM 964 O O . THR A 1 120 ? 3.551 -4.599 4.551 1.00 95.44 120 THR A O 1
ATOM 967 N N . GLY A 1 121 ? 2.233 -3.815 6.179 1.00 95.31 121 GLY A N 1
ATOM 968 C CA . GLY A 1 121 ? 2.849 -2.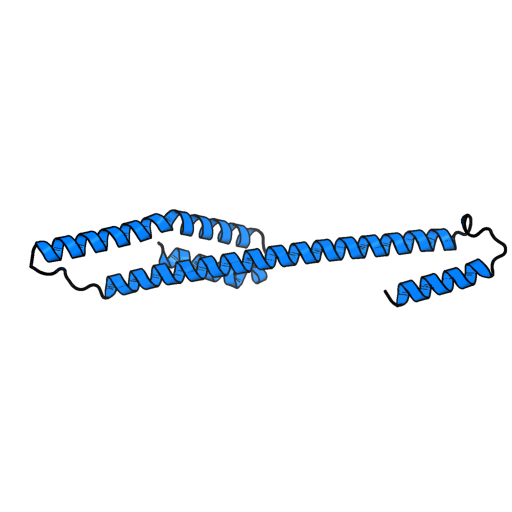493 6.206 1.00 95.31 121 GLY A CA 1
ATOM 969 C C . GLY A 1 121 ? 4.290 -2.524 6.707 1.00 95.31 121 GLY A C 1
ATOM 970 O O . GLY A 1 121 ? 5.136 -1.833 6.144 1.00 95.31 121 GLY A O 1
ATOM 971 N N . GLN A 1 122 ? 4.588 -3.352 7.709 1.00 95.75 122 GLN A N 1
ATOM 972 C CA . GLN A 1 122 ? 5.945 -3.543 8.213 1.00 95.75 122 GLN A CA 1
ATOM 973 C C . GLN A 1 122 ? 6.860 -4.178 7.159 1.00 95.75 122 GLN A C 1
ATOM 975 O O . GLN A 1 122 ? 7.947 -3.660 6.909 1.00 95.75 122 GLN A O 1
ATOM 980 N N . GLU A 1 123 ? 6.396 -5.228 6.480 1.00 95.06 123 GLU A N 1
ATOM 981 C CA . GLU A 1 123 ? 7.130 -5.863 5.382 1.00 95.06 123 GLU A CA 1
ATOM 982 C C . GLU A 1 123 ? 7.460 -4.848 4.273 1.00 95.06 123 GLU A C 1
ATOM 984 O O . GLU A 1 123 ? 8.597 -4.766 3.803 1.00 95.06 123 GLU A O 1
ATOM 989 N N . MET A 1 124 ? 6.493 -4.009 3.892 1.00 92.44 124 MET A N 1
ATOM 990 C CA . MET A 1 124 ? 6.706 -2.964 2.889 1.00 92.44 124 MET A CA 1
ATOM 991 C C . MET A 1 124 ? 7.757 -1.935 3.326 1.00 92.44 124 MET A C 1
ATOM 993 O O . MET A 1 124 ? 8.560 -1.489 2.505 1.00 92.44 124 MET A O 1
ATOM 997 N N . ILE A 1 125 ? 7.769 -1.558 4.607 1.00 94.19 125 ILE A N 1
ATOM 998 C CA . ILE A 1 125 ? 8.755 -0.623 5.164 1.00 94.19 125 ILE A CA 1
ATOM 999 C C . ILE A 1 125 ? 10.168 -1.214 5.104 1.00 94.19 125 ILE A C 1
ATOM 1001 O O . ILE A 1 125 ? 11.113 -0.489 4.803 1.00 94.19 125 ILE A O 1
ATOM 1005 N N . GLU A 1 126 ? 10.317 -2.515 5.348 1.00 94.81 126 GLU A N 1
ATOM 1006 C CA . GLU A 1 126 ? 11.611 -3.210 5.323 1.00 94.81 126 GLU A CA 1
ATOM 1007 C C . GLU A 1 126 ? 12.160 -3.400 3.903 1.00 94.81 126 GLU A C 1
ATOM 1009 O O . GLU A 1 126 ? 13.373 -3.367 3.690 1.00 94.81 126 GLU A O 1
ATOM 1014 N N . GLN A 1 127 ? 11.278 -3.567 2.915 1.00 90.94 127 GLN A N 1
ATOM 1015 C CA . GLN A 1 127 ? 11.661 -3.802 1.520 1.00 90.94 127 GLN A CA 1
ATOM 1016 C C . GLN A 1 127 ? 11.969 -2.520 0.732 1.00 90.94 127 GLN A C 1
ATOM 1018 O O . GLN A 1 127 ? 12.536 -2.587 -0.361 1.00 90.94 127 GLN A O 1
ATOM 1023 N N . CYS A 1 128 ? 11.581 -1.350 1.242 1.00 89.06 128 CYS A N 1
ATOM 1024 C CA . CYS A 1 128 ? 11.671 -0.078 0.527 1.00 89.06 128 CYS A CA 1
ATOM 1025 C C . CYS A 1 128 ? 12.583 0.933 1.228 1.00 89.06 128 CYS A C 1
ATOM 1027 O O . CYS A 1 128 ? 12.928 0.813 2.401 1.00 89.06 128 CYS A O 1
ATOM 1029 N N . LYS A 1 129 ? 13.010 1.966 0.490 1.00 90.44 129 LYS A N 1
ATOM 1030 C CA . LYS A 1 129 ? 13.836 3.024 1.079 1.00 90.44 129 LYS A CA 1
ATOM 1031 C C . LYS A 1 129 ? 12.983 3.876 2.023 1.00 90.44 129 LYS A C 1
ATOM 1033 O O . LYS A 1 129 ? 11.837 4.166 1.678 1.00 90.44 129 LYS A O 1
ATOM 1038 N N . PRO A 1 130 ? 13.541 4.373 3.142 1.00 87.50 130 PRO A N 1
ATOM 1039 C CA . PRO A 1 130 ? 12.776 5.125 4.136 1.00 87.50 130 PRO A CA 1
ATOM 1040 C C . PRO A 1 130 ? 11.980 6.304 3.564 1.00 87.50 130 PRO A C 1
ATOM 1042 O O . PRO A 1 130 ? 10.843 6.525 3.975 1.00 87.50 130 PRO A O 1
ATOM 1045 N N . GLN A 1 131 ? 12.534 7.033 2.586 1.00 89.44 131 GLN A N 1
ATOM 1046 C CA . GLN A 1 131 ? 11.842 8.173 1.976 1.00 89.44 131 GLN A CA 1
ATOM 1047 C C . GLN A 1 131 ? 10.592 7.790 1.167 1.00 89.44 131 GLN A C 1
ATOM 1049 O O . GLN A 1 131 ? 9.691 8.613 1.026 1.00 89.44 131 GLN A O 1
ATOM 1054 N N . ASP A 1 132 ? 10.523 6.557 0.660 1.00 86.69 132 ASP A N 1
ATOM 1055 C CA . ASP A 1 132 ? 9.440 6.099 -0.215 1.00 86.69 132 ASP A CA 1
ATOM 1056 C C . ASP A 1 132 ? 8.239 5.575 0.597 1.00 86.69 132 ASP A C 1
ATOM 1058 O O . ASP A 1 132 ? 7.123 5.498 0.085 1.00 86.69 132 ASP A O 1
ATOM 1062 N N . VAL A 1 133 ? 8.449 5.255 1.881 1.00 91.50 133 VAL A N 1
ATOM 1063 C CA . VAL A 1 133 ? 7.451 4.632 2.774 1.00 91.50 133 VAL A CA 1
ATOM 1064 C C . VAL A 1 133 ? 7.042 5.504 3.958 1.00 91.50 133 VAL A C 1
ATOM 1066 O O . VAL A 1 133 ? 6.357 5.019 4.856 1.00 91.50 133 VAL A O 1
ATOM 1069 N N . LEU A 1 134 ? 7.398 6.793 3.974 1.00 93.06 134 LEU A N 1
ATOM 1070 C CA . LEU A 1 134 ? 7.070 7.704 5.084 1.00 93.06 134 LEU A CA 1
ATOM 1071 C C . LEU A 1 134 ? 5.579 7.667 5.455 1.00 93.06 134 LEU A C 1
ATOM 1073 O O . LEU A 1 134 ? 5.235 7.517 6.626 1.00 93.06 134 LEU A O 1
ATOM 1077 N N . GLY A 1 135 ? 4.694 7.725 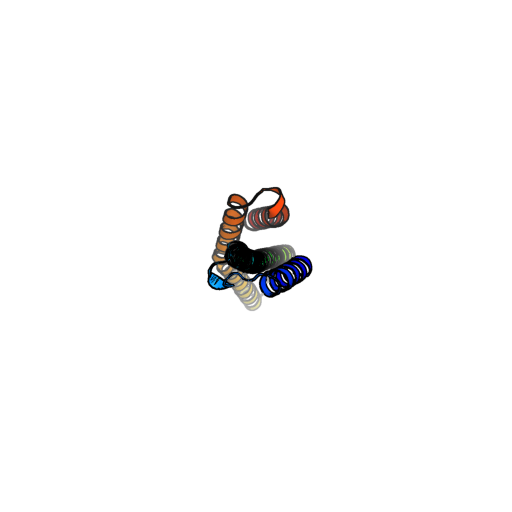4.454 1.00 92.62 135 GLY A N 1
ATOM 1078 C CA . GLY A 1 135 ? 3.245 7.709 4.676 1.00 92.62 135 GLY A CA 1
ATOM 1079 C C . GLY A 1 135 ? 2.702 6.379 5.210 1.00 92.62 135 GLY A C 1
ATOM 1080 O O . GLY A 1 135 ? 1.739 6.390 5.978 1.00 92.62 135 GLY A O 1
ATOM 1081 N N . VAL A 1 136 ? 3.318 5.252 4.828 1.00 94.50 136 VAL A N 1
ATOM 1082 C CA . VAL A 1 136 ? 2.974 3.910 5.336 1.00 94.50 136 VAL A CA 1
ATOM 1083 C C . VAL A 1 136 ? 3.478 3.766 6.768 1.00 94.50 136 VAL A C 1
ATOM 1085 O O . VAL A 1 136 ? 2.710 3.396 7.649 1.00 94.50 136 VAL A O 1
ATOM 1088 N N . SER A 1 137 ? 4.733 4.141 7.020 1.00 95.19 137 SER A N 1
ATOM 1089 C CA . SER A 1 137 ? 5.365 4.109 8.342 1.00 95.19 137 SER A CA 1
ATOM 1090 C C . SER A 1 137 ? 4.583 4.914 9.378 1.00 95.19 137 SER A C 1
ATOM 1092 O O . SER A 1 137 ? 4.277 4.408 10.459 1.00 95.19 137 SER A O 1
ATOM 1094 N N . GLU A 1 138 ? 4.162 6.131 9.028 1.00 95.88 138 GLU A N 1
ATOM 1095 C CA . GLU A 1 138 ? 3.356 6.970 9.913 1.00 95.88 138 GLU A CA 1
ATOM 1096 C C . GLU A 1 138 ? 2.015 6.313 10.279 1.00 95.88 138 GLU A C 1
ATOM 1098 O O . GLU A 1 138 ? 1.632 6.306 11.450 1.00 95.88 138 GLU A O 1
ATOM 1103 N N . ARG A 1 139 ? 1.306 5.731 9.304 1.00 96.25 139 ARG A N 1
ATOM 1104 C CA . ARG A 1 139 ? 0.007 5.075 9.529 1.00 96.25 139 ARG A CA 1
ATOM 1105 C C . ARG A 1 139 ? 0.129 3.768 10.293 1.00 96.25 139 ARG A C 1
ATOM 1107 O O . ARG A 1 139 ? -0.650 3.549 11.211 1.00 96.25 139 ARG A O 1
ATOM 1114 N N . VAL A 1 140 ? 1.116 2.936 9.966 1.00 96.62 140 VAL A N 1
ATOM 1115 C CA . VAL A 1 140 ? 1.408 1.695 10.698 1.00 96.62 140 VAL A CA 1
ATOM 1116 C C . VAL A 1 140 ? 1.720 2.015 12.157 1.00 96.62 140 VAL A C 1
ATOM 1118 O O . VAL A 1 140 ? 1.168 1.384 13.056 1.00 96.62 140 VAL A O 1
ATOM 1121 N N . LYS A 1 141 ? 2.549 3.036 12.408 1.00 96.25 141 LYS A N 1
ATOM 1122 C CA . LYS A 1 141 ? 2.842 3.505 13.765 1.00 96.25 141 LYS A CA 1
ATOM 1123 C C . LYS A 1 141 ? 1.574 3.978 14.479 1.00 96.25 141 LYS A C 1
ATOM 1125 O O . LYS A 1 141 ? 1.295 3.508 15.577 1.00 96.25 141 LYS A O 1
ATOM 1130 N N . LYS A 1 142 ? 0.784 4.849 13.844 1.00 96.31 142 LYS A N 1
ATOM 1131 C CA . LYS A 1 142 ? -0.478 5.354 14.408 1.00 96.31 142 LYS A CA 1
ATOM 1132 C C . LYS A 1 142 ? -1.461 4.230 14.722 1.00 96.31 142 LYS A C 1
ATOM 1134 O O . LYS A 1 142 ? -2.036 4.231 15.803 1.00 96.31 142 LYS A O 1
ATOM 1139 N N . LEU A 1 143 ? -1.665 3.285 13.804 1.00 95.00 143 LEU A N 1
ATOM 1140 C CA . LEU A 1 143 ? -2.609 2.184 13.996 1.00 95.00 143 LEU A CA 1
ATOM 1141 C C . LEU A 1 143 ? -2.154 1.279 15.141 1.00 95.00 143 LEU A C 1
ATOM 1143 O O . LEU A 1 143 ? -2.955 0.961 16.013 1.00 95.00 143 LEU A O 1
ATOM 1147 N N . ARG A 1 144 ? -0.855 0.966 15.210 1.00 95.19 144 ARG A N 1
ATOM 1148 C CA . ARG A 1 144 ? -0.265 0.208 16.321 1.00 95.19 144 ARG A CA 1
ATOM 1149 C C . ARG A 1 144 ? -0.481 0.897 17.670 1.00 95.19 144 ARG A C 1
ATOM 1151 O O . ARG A 1 144 ? -0.951 0.256 18.600 1.00 95.19 144 ARG A O 1
ATOM 1158 N N . GLU A 1 145 ? -0.186 2.193 17.769 1.00 94.50 145 GLU A N 1
ATOM 1159 C CA . GLU A 1 145 ? -0.390 2.996 18.989 1.00 94.50 145 GLU A CA 1
ATOM 1160 C C . GLU A 1 145 ? -1.867 3.171 19.370 1.00 94.50 145 GLU A C 1
ATOM 1162 O O . GLU A 1 145 ? -2.188 3.516 20.505 1.00 94.50 145 GLU A O 1
ATOM 1167 N N . ARG A 1 146 ? -2.783 3.040 18.406 1.00 91.12 146 ARG A N 1
ATOM 1168 C CA . ARG A 1 146 ? -4.223 3.160 18.652 1.00 91.12 146 ARG A CA 1
ATOM 1169 C C . ARG A 1 146 ? -4.856 1.843 19.077 1.00 91.12 146 ARG A C 1
ATOM 1171 O O . ARG A 1 146 ? -5.836 1.916 19.818 1.00 91.12 146 ARG A O 1
ATOM 1178 N N . TRP A 1 147 ? -4.320 0.728 18.584 1.00 90.06 147 TRP A N 1
ATOM 1179 C CA . TRP A 1 147 ? -4.784 -0.632 18.844 1.00 90.06 147 TRP A CA 1
ATOM 1180 C C . TRP A 1 147 ? -4.227 -1.228 20.144 1.00 90.06 147 TRP A C 1
ATOM 1182 O O . TRP A 1 147 ? -4.962 -1.908 20.851 1.00 90.06 147 TRP A O 1
ATOM 1192 N N . THR A 1 148 ? -2.954 -0.954 20.456 1.00 81.88 148 THR A N 1
ATOM 1193 C CA . THR A 1 148 ? -2.285 -1.394 21.701 1.00 81.88 148 THR A CA 1
ATOM 1194 C C . THR A 1 148 ? -2.590 -0.441 22.852 1.00 81.88 148 THR A C 1
ATOM 1196 O O . THR A 1 148 ? -2.733 -0.922 23.995 1.00 81.88 148 THR A O 1
#

Secondary structure (DSSP, 8-state):
-HHHHHHHHHHHHHHHT-SS-TTT-HHHHHHHHHHHHHHHHHHHHHHHHHHHHHHHHHHHHHHHHHHHHHHHHHHHHHHHHHPPPPPSSHHHHHHHHHHHHHHHHHHHHHHHHHHHHHHHHHHHHHHS-GGGSHHHHHHHHHHHHHH-